Protein AF-A0A0G1P6J6-F1 (afdb_monomer)

Solvent-accessible surface area (backbone atoms only — not comparable to full-atom values): 7897 Å² total; per-residue (Å²): 141,80,85,74,91,67,86,88,73,76,93,64,91,69,67,89,57,53,64,62,67,73,64,56,68,94,64,83,87,73,51,74,66,56,52,50,51,49,52,53,52,51,51,51,54,54,49,47,50,51,55,46,52,51,54,50,50,53,51,46,37,77,75,64,34,71,77,62,39,69,59,19,51,52,35,27,52,58,40,44,54,59,47,35,78,74,52,42,72,50,46,46,58,28,50,43,59,50,57,73,70,54,65,85,77,54,50,50,46,100,64,24,35,58,37,65,69,53,52,51,51,38,36,49,52,50,54,51,53,66,72,77,108

pLDDT: mean 77.15, std 20.18, range [35.44, 98.06]

Mean predicted aligned error: 11.98 Å

Sequence (133 aa):
TGSSWIPKRMHRKGDKFAVLRESAPEADGLSSHRIEEMMQRESYIVQGKLEIFEQVAIYLLERYGEKGLEERLAHFEVSWEEQYAKHGPELILALGEMTDTQMESPFVNHRGYINKKVAKEAIRQVRIRGKNQ

Secondary structure (DSSP, 8-state):
-----S-------S-TTHHHHHS----TT--HHHHHHHHHHHHHHHHHHHHHHHHHHHHHHHHH-STTHHHHHHHHHHHHHHHHHHHTTHHHHHHHHHHHT-SSS-SB-TTS-B-HHHHHHHHHHHHHHHH--

Nearest PDB structures (foldseek):
  6th1-assembly1_R-2  TM=1.950E-01  e=8.097E+00  Murid betaherpesvirus 2

Organism: NCBI:txid1618399

Radius of gyration: 18.96 Å; Cα contacts (8 Å, |Δi|>4): 79; chains: 1; bounding box: 36×40×52 Å

Foldseek 3Di:
DDDDPDDDDDDDPDDPCVVVVVPDDPPPDQPPVNVVVVVVVVVVQVVLVVVLLVLLLVVLCVPPNPVCSVQLSVQLVVQCVVVCVVQPCLLSVLSSVCSVVPPPPHCADNRNHGVPVSSVVSSVVSVVVVVVD

Structure (mmCIF, N/CA/C/O backbone):
data_AF-A0A0G1P6J6-F1
#
_entry.id   AF-A0A0G1P6J6-F1
#
loop_
_atom_site.group_PDB
_atom_site.id
_atom_site.type_symbol
_atom_site.label_atom_id
_atom_site.label_alt_id
_atom_site.label_comp_id
_atom_site.label_asym_id
_atom_site.label_entity_id
_atom_site.label_seq_id
_atom_site.pdbx_PDB_ins_code
_atom_site.Cartn_x
_atom_site.Cartn_y
_atom_site.Cartn_z
_atom_site.occupancy
_atom_site.B_iso_or_equiv
_atom_site.auth_seq_id
_atom_site.auth_comp_id
_atom_site.auth_asym_id
_atom_site.auth_atom_id
_atom_site.pdbx_PDB_model_num
ATOM 1 N N . THR A 1 1 ? 2.682 -24.230 27.320 1.00 41.94 1 THR A N 1
ATOM 2 C CA . THR A 1 1 ? 2.862 -25.002 26.072 1.00 41.94 1 THR A CA 1
ATOM 3 C C . THR A 1 1 ? 2.471 -24.111 24.905 1.00 41.94 1 THR A C 1
ATOM 5 O O . THR A 1 1 ? 1.298 -24.000 24.594 1.00 41.94 1 THR A O 1
ATOM 8 N N . GLY A 1 2 ? 3.427 -23.375 24.333 1.00 36.38 2 GLY A N 1
ATOM 9 C CA . GLY A 1 2 ? 3.170 -22.421 23.247 1.00 36.38 2 GLY A CA 1
ATOM 10 C C . GLY A 1 2 ? 4.042 -22.758 22.047 1.00 36.38 2 GLY A C 1
ATOM 11 O O . GLY A 1 2 ? 5.252 -22.543 22.089 1.00 36.38 2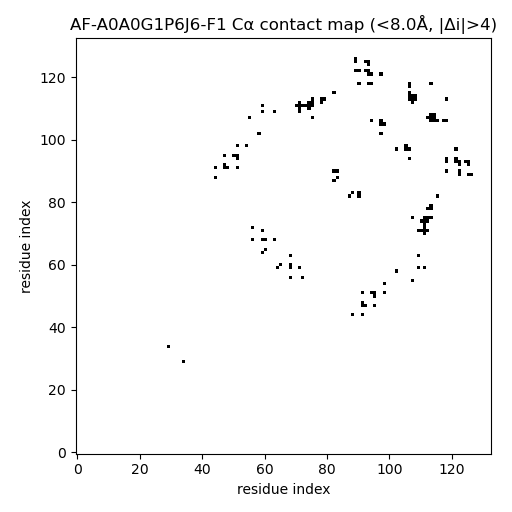 GLY A O 1
ATOM 12 N N . SER A 1 3 ? 3.440 -23.352 21.019 1.00 38.81 3 SER A N 1
ATOM 13 C CA . SER A 1 3 ? 4.122 -23.729 19.782 1.00 38.81 3 SER A CA 1
ATOM 14 C C . SER A 1 3 ? 4.451 -2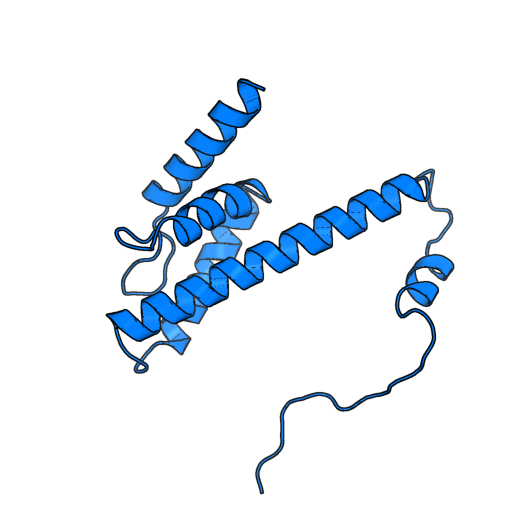2.487 18.956 1.00 38.81 3 SER A C 1
ATOM 16 O O . SER A 1 3 ? 3.564 -21.765 18.512 1.00 38.81 3 SER A O 1
ATOM 18 N N . S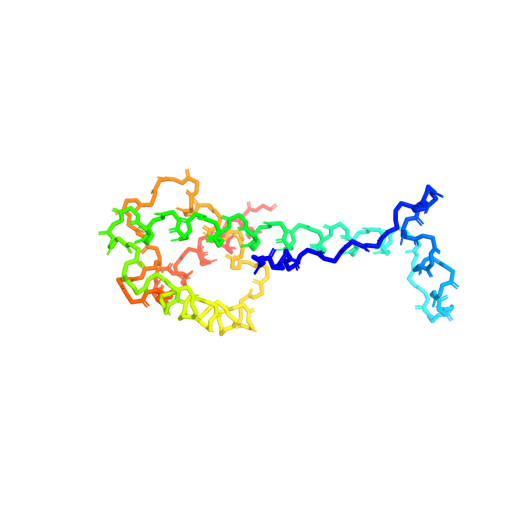ER A 1 4 ? 5.747 -22.260 18.753 1.00 37.69 4 SER A N 1
ATOM 19 C CA . SER A 1 4 ? 6.300 -21.319 17.780 1.00 37.69 4 SER A CA 1
ATOM 20 C C . SER A 1 4 ? 5.916 -21.757 16.361 1.00 37.69 4 SER A C 1
ATOM 22 O O . SER A 1 4 ? 6.224 -22.877 15.960 1.00 37.69 4 SER A O 1
ATOM 24 N N . TRP A 1 5 ? 5.264 -20.874 15.601 1.00 35.44 5 TRP A N 1
ATOM 25 C CA . TRP A 1 5 ? 4.857 -21.088 14.202 1.00 35.44 5 TRP A CA 1
ATOM 26 C C . TRP A 1 5 ? 6.002 -20.925 13.182 1.00 35.44 5 TRP A C 1
ATOM 28 O O . TRP A 1 5 ? 5.766 -20.841 11.981 1.00 35.44 5 TRP A O 1
ATOM 38 N N . ILE A 1 6 ? 7.258 -20.899 13.634 1.00 45.75 6 ILE A N 1
ATOM 39 C CA . ILE A 1 6 ? 8.423 -20.729 12.761 1.00 45.75 6 ILE A CA 1
ATOM 40 C C . ILE A 1 6 ? 8.881 -22.114 12.281 1.00 45.75 6 ILE A C 1
ATOM 42 O O . ILE A 1 6 ? 9.286 -22.935 13.114 1.00 45.75 6 ILE A O 1
ATOM 46 N N . PRO A 1 7 ? 8.890 -22.409 10.967 1.00 42.25 7 PRO A N 1
ATOM 47 C CA . PRO A 1 7 ? 9.421 -23.670 10.472 1.00 42.25 7 PRO A CA 1
ATOM 48 C C . PRO A 1 7 ? 10.931 -23.751 10.741 1.00 42.25 7 PRO A C 1
ATOM 50 O O . PRO A 1 7 ? 11.761 -23.216 10.008 1.00 42.25 7 PRO A O 1
ATOM 53 N N . LYS A 1 8 ? 11.316 -24.463 11.804 1.00 51.16 8 LYS A N 1
ATOM 54 C CA . LYS A 1 8 ? 12.693 -24.923 12.021 1.00 51.16 8 LYS A CA 1
ATOM 55 C C . LYS A 1 8 ? 13.008 -26.035 11.021 1.00 51.16 8 LYS A C 1
ATOM 57 O O . LYS A 1 8 ? 12.826 -27.204 11.350 1.00 51.16 8 LYS A O 1
ATOM 62 N N . ARG A 1 9 ? 13.541 -25.707 9.839 1.00 44.72 9 ARG A N 1
ATOM 63 C CA . ARG A 1 9 ? 14.319 -26.668 9.035 1.00 44.72 9 ARG A CA 1
ATOM 64 C C . ARG A 1 9 ? 15.523 -26.027 8.336 1.00 44.72 9 ARG A C 1
ATOM 66 O O . ARG A 1 9 ? 15.400 -25.251 7.402 1.00 44.72 9 ARG A O 1
ATOM 73 N N . MET A 1 10 ? 16.681 -26.490 8.808 1.00 37.16 10 MET A N 1
ATOM 74 C CA . MET A 1 10 ? 17.907 -26.793 8.065 1.00 37.16 10 MET A CA 1
ATOM 75 C C . MET A 1 10 ? 18.696 -25.625 7.461 1.00 37.16 10 MET A C 1
ATOM 77 O O . MET A 1 10 ? 18.572 -25.258 6.298 1.00 37.16 10 MET A O 1
ATOM 81 N N . HIS A 1 11 ? 19.681 -25.177 8.243 1.00 38.97 11 HIS A N 1
ATOM 82 C CA . HIS A 1 11 ? 20.995 -24.860 7.693 1.00 38.97 11 HIS A CA 1
ATOM 83 C C . HIS A 1 11 ? 21.530 -26.073 6.909 1.00 38.97 11 HIS A C 1
ATOM 85 O O . HIS A 1 11 ? 22.005 -27.044 7.494 1.00 38.97 11 HIS A O 1
ATOM 91 N N . ARG A 1 12 ? 21.500 -25.997 5.579 1.00 39.69 12 ARG A N 1
ATOM 92 C CA . ARG A 1 12 ? 22.585 -26.529 4.753 1.00 39.69 12 ARG A CA 1
ATOM 93 C C . ARG A 1 12 ? 23.285 -25.331 4.121 1.00 39.69 12 ARG A C 1
ATOM 95 O O . ARG A 1 12 ? 22.664 -24.541 3.419 1.00 39.69 12 ARG A O 1
ATOM 102 N N . LYS A 1 13 ? 24.567 -25.174 4.464 1.00 45.06 13 LYS A N 1
ATOM 103 C CA . LYS A 1 13 ? 25.537 -24.376 3.708 1.00 45.06 13 LYS A CA 1
ATOM 104 C C . LYS A 1 13 ? 25.564 -24.916 2.278 1.00 45.06 13 LYS A C 1
ATOM 106 O O . LYS A 1 13 ? 25.696 -26.124 2.105 1.00 45.06 13 LYS A O 1
ATOM 111 N N . GLY A 1 14 ? 25.461 -24.023 1.305 1.00 39.06 14 GLY A N 1
ATOM 112 C CA . GLY A 1 14 ? 25.397 -24.357 -0.113 1.00 39.06 14 GLY A CA 1
ATOM 113 C C . GLY A 1 14 ? 24.174 -23.697 -0.725 1.00 39.06 14 GLY A C 1
ATOM 114 O O . GLY A 1 14 ? 23.058 -24.141 -0.491 1.00 39.06 14 GLY A O 1
ATOM 115 N N . ASP A 1 15 ? 24.430 -22.575 -1.389 1.00 45.88 15 ASP A N 1
ATOM 116 C CA . ASP A 1 15 ? 23.551 -21.788 -2.251 1.00 45.88 15 ASP A CA 1
ATOM 117 C C . ASP A 1 15 ? 22.124 -22.340 -2.462 1.00 45.88 15 ASP A C 1
ATOM 119 O O . ASP A 1 15 ? 21.894 -23.304 -3.194 1.00 45.88 15 ASP A O 1
ATOM 123 N N . LYS A 1 16 ? 21.139 -21.696 -1.824 1.00 44.91 16 LYS A N 1
ATOM 124 C CA . LYS A 1 16 ? 19.718 -22.087 -1.885 1.00 44.91 16 LYS A CA 1
ATOM 125 C C . LYS A 1 16 ? 19.110 -21.894 -3.281 1.00 44.91 16 LYS A C 1
ATOM 127 O O . LYS A 1 16 ? 17.992 -22.345 -3.516 1.00 44.91 16 LYS A O 1
ATOM 132 N N . PHE A 1 17 ? 19.849 -21.260 -4.193 1.00 43.91 17 PHE A N 1
ATOM 133 C CA . PHE A 1 17 ? 19.472 -21.049 -5.586 1.00 43.91 17 PHE A CA 1
ATOM 134 C C . PHE A 1 17 ? 20.134 -22.051 -6.545 1.00 43.91 17 PHE A C 1
ATOM 136 O O . PHE A 1 17 ? 19.771 -22.083 -7.719 1.00 43.91 17 PHE A O 1
ATOM 143 N N . ALA A 1 18 ? 21.034 -22.925 -6.067 1.00 48.88 18 ALA A N 1
ATOM 144 C CA . ALA A 1 18 ? 21.673 -23.951 -6.901 1.00 48.88 18 ALA A CA 1
ATOM 145 C C . ALA A 1 18 ? 20.645 -24.907 -7.528 1.00 48.88 18 ALA A C 1
ATOM 147 O O . ALA A 1 18 ? 20.725 -25.220 -8.712 1.00 48.88 18 ALA A O 1
ATOM 148 N N . VAL A 1 19 ? 19.612 -25.277 -6.763 1.00 46.00 19 VAL A N 1
ATOM 149 C CA . VAL A 1 19 ? 18.531 -26.155 -7.237 1.00 46.00 19 VAL A CA 1
ATOM 150 C C . VAL A 1 19 ? 17.694 -25.478 -8.327 1.00 46.00 19 VAL A C 1
ATOM 152 O O . VAL A 1 19 ? 17.278 -26.143 -9.267 1.00 46.00 19 VAL A O 1
ATOM 155 N N . LEU A 1 20 ? 17.488 -24.158 -8.267 1.00 45.94 20 LEU A N 1
ATOM 156 C CA . LEU A 1 20 ? 16.775 -23.419 -9.319 1.00 45.94 20 LEU A CA 1
ATOM 157 C C . LEU A 1 20 ? 17.618 -23.276 -10.597 1.00 45.94 20 LEU A C 1
ATOM 159 O O . LEU A 1 20 ? 17.061 -23.268 -11.691 1.00 45.94 20 LEU A O 1
ATOM 163 N N . ARG A 1 21 ? 18.950 -23.224 -10.463 1.00 49.66 21 ARG A N 1
ATOM 164 C CA . ARG A 1 21 ? 19.904 -23.161 -11.583 1.00 49.66 21 ARG A CA 1
ATOM 165 C C . ARG A 1 21 ? 20.007 -24.479 -12.356 1.00 49.66 21 ARG A C 1
ATOM 167 O O . ARG A 1 21 ? 20.150 -24.447 -13.570 1.00 49.66 21 ARG A O 1
ATOM 174 N N . GLU A 1 22 ? 19.922 -25.613 -11.660 1.00 44.66 22 GLU A N 1
ATOM 175 C CA . GLU A 1 22 ? 19.985 -26.957 -12.261 1.00 44.66 22 GLU A CA 1
ATOM 176 C C . GLU A 1 22 ? 18.624 -27.459 -12.775 1.00 44.66 22 GLU A C 1
ATOM 178 O O . GLU A 1 22 ? 18.580 -28.358 -13.610 1.00 44.66 22 GLU A O 1
ATOM 183 N N . SER A 1 23 ? 17.514 -26.878 -12.303 1.00 42.72 23 SER A N 1
ATOM 184 C CA . SER A 1 23 ? 16.151 -27.276 -12.699 1.00 42.72 23 SER A CA 1
ATOM 185 C C . SER A 1 23 ? 15.579 -26.471 -13.862 1.00 42.72 23 SER A C 1
ATOM 187 O O . SER A 1 23 ? 14.447 -26.739 -14.265 1.00 42.72 23 SER A O 1
ATOM 189 N N . ALA A 1 24 ? 16.300 -25.469 -14.375 1.00 43.75 24 ALA A N 1
ATOM 190 C CA . ALA A 1 24 ? 15.886 -24.779 -15.584 1.00 43.75 24 ALA A CA 1
ATOM 191 C C . ALA A 1 24 ? 15.986 -25.790 -16.737 1.00 43.75 24 ALA A C 1
ATOM 193 O O . ALA A 1 24 ? 17.100 -26.191 -17.085 1.00 43.75 24 ALA A O 1
ATOM 194 N N . PRO A 1 25 ? 14.860 -26.230 -17.332 1.00 42.94 25 PRO A N 1
ATOM 195 C CA . PRO A 1 25 ? 14.959 -26.890 -18.617 1.00 42.94 25 PRO A CA 1
ATOM 196 C C . PRO A 1 25 ? 15.642 -25.884 -19.544 1.00 42.94 25 PRO A C 1
ATOM 198 O O . PRO A 1 25 ? 15.394 -24.680 -19.427 1.00 42.94 25 PRO A O 1
ATOM 201 N N . GLU A 1 26 ? 16.480 -26.351 -20.463 1.00 48.25 26 GLU A N 1
ATOM 202 C CA . GLU A 1 26 ? 16.845 -25.578 -21.650 1.00 48.25 26 GLU A CA 1
ATOM 203 C C . GLU A 1 26 ? 15.565 -25.334 -22.474 1.00 48.25 26 GLU A C 1
ATOM 205 O O . GLU A 1 26 ? 15.310 -25.953 -23.500 1.00 48.25 26 GLU A O 1
ATOM 210 N N . ALA 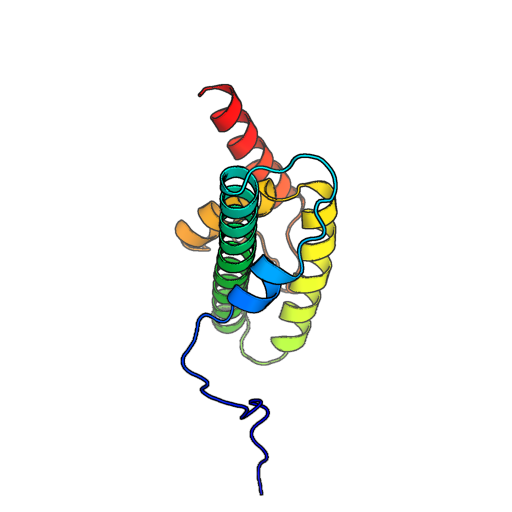A 1 27 ? 14.684 -24.488 -21.952 1.00 44.75 27 ALA A N 1
ATOM 211 C CA . ALA A 1 27 ? 13.490 -23.994 -22.586 1.00 44.75 27 ALA A CA 1
ATOM 212 C C . ALA A 1 27 ? 13.909 -22.683 -23.242 1.00 44.75 27 ALA A C 1
ATOM 214 O O . ALA A 1 27 ? 14.046 -21.664 -22.569 1.00 44.75 27 ALA A O 1
ATOM 215 N N . ASP A 1 28 ? 14.206 -22.763 -24.536 1.00 49.25 28 ASP A N 1
ATOM 216 C CA . ASP A 1 28 ? 14.281 -21.643 -25.473 1.00 49.25 28 ASP A CA 1
ATOM 217 C C . ASP A 1 28 ? 14.783 -20.303 -24.886 1.00 49.25 28 ASP A C 1
ATOM 219 O O . ASP A 1 28 ? 14.030 -19.368 -24.615 1.00 49.25 28 ASP A O 1
ATOM 223 N N . GLY A 1 29 ? 16.109 -20.173 -24.775 1.00 52.00 29 GLY A N 1
ATOM 224 C CA . GLY A 1 29 ? 16.778 -18.904 -25.090 1.00 52.00 29 GLY A CA 1
ATOM 225 C C . GLY A 1 29 ? 16.747 -17.763 -24.063 1.00 52.00 29 GLY A C 1
ATOM 226 O O . GLY A 1 29 ? 16.962 -16.612 -24.450 1.00 52.00 29 GLY A O 1
ATOM 227 N N . LEU A 1 30 ? 16.539 -18.013 -22.768 1.00 55.22 30 LEU A N 1
ATOM 228 C CA . LEU A 1 30 ? 16.782 -16.992 -21.736 1.00 55.22 30 LEU A CA 1
ATOM 229 C C . LEU A 1 30 ? 18.235 -17.074 -21.244 1.00 55.22 30 LEU A C 1
ATOM 231 O O . LEU A 1 30 ? 18.618 -18.020 -20.565 1.00 55.22 30 LEU A O 1
ATOM 235 N N . SER A 1 31 ? 19.061 -16.083 -21.601 1.00 75.38 31 SER A N 1
ATOM 236 C CA . SER A 1 31 ? 20.452 -16.007 -21.135 1.00 75.38 31 SER A CA 1
ATOM 237 C C . SER A 1 31 ? 20.518 -15.942 -19.604 1.00 75.38 31 SER A C 1
ATOM 239 O O . SER A 1 31 ? 19.638 -15.364 -18.966 1.00 75.38 31 SER A O 1
ATOM 241 N N . SER A 1 32 ? 21.586 -16.474 -18.997 1.00 74.00 32 SER A N 1
ATOM 242 C CA . SER A 1 32 ? 21.798 -16.428 -17.538 1.00 74.00 32 SER A CA 1
ATOM 243 C C . SER A 1 32 ? 21.667 -15.016 -16.958 1.00 74.00 32 SER A C 1
ATOM 245 O O . SER A 1 32 ? 21.182 -14.847 -15.845 1.00 74.00 32 SER A O 1
ATOM 247 N N . HIS A 1 33 ? 22.044 -14.005 -17.744 1.00 74.94 33 HIS A N 1
ATOM 248 C CA . HIS A 1 33 ? 21.877 -12.598 -17.399 1.00 74.94 33 HIS A CA 1
ATOM 249 C C . HIS A 1 33 ? 20.402 -12.189 -17.277 1.00 74.94 33 HIS A C 1
ATOM 251 O O . HIS A 1 33 ? 20.018 -11.530 -16.320 1.00 74.94 33 HIS A O 1
ATOM 257 N N . ARG A 1 34 ? 19.545 -12.648 -18.194 1.00 72.25 34 ARG A N 1
ATOM 258 C CA . ARG A 1 34 ? 18.106 -12.363 -18.174 1.00 72.25 34 ARG A CA 1
ATOM 259 C C . ARG A 1 34 ? 17.391 -13.057 -17.012 1.00 72.25 34 ARG A C 1
ATOM 261 O O . ARG A 1 34 ? 16.450 -12.500 -16.457 1.00 72.25 34 ARG A O 1
ATOM 268 N N . ILE A 1 35 ? 17.850 -14.249 -16.622 1.00 76.44 35 ILE A N 1
ATOM 269 C CA . ILE A 1 35 ? 17.373 -14.931 -15.408 1.00 76.44 35 ILE A CA 1
ATOM 270 C C . ILE A 1 35 ? 17.739 -14.108 -14.167 1.00 76.44 35 ILE A C 1
ATOM 272 O O . ILE A 1 35 ? 16.897 -13.891 -13.299 1.00 76.44 35 ILE A O 1
ATOM 276 N N . GLU A 1 36 ? 18.972 -13.606 -14.100 1.00 75.00 36 GLU A N 1
ATOM 277 C CA . GLU A 1 36 ? 19.434 -12.766 -12.994 1.00 75.00 36 GLU A CA 1
ATOM 278 C C . GLU A 1 36 ? 18.646 -11.449 -12.896 1.00 75.00 36 GLU A C 1
ATOM 280 O O . GLU A 1 36 ? 18.186 -11.095 -11.811 1.00 75.00 36 GLU A O 1
ATOM 285 N N . GLU A 1 37 ? 18.386 -10.776 -14.021 1.00 76.69 37 GLU A N 1
ATOM 286 C CA . GLU A 1 37 ? 17.523 -9.586 -14.075 1.00 76.69 37 GLU A CA 1
ATOM 287 C C . GLU A 1 37 ? 16.095 -9.878 -13.588 1.00 76.69 37 GLU A C 1
ATOM 289 O O . GLU A 1 37 ? 15.514 -9.088 -12.838 1.00 76.69 37 GLU A O 1
ATOM 294 N N . MET A 1 38 ? 15.518 -11.020 -13.980 1.00 78.81 38 MET A N 1
ATOM 295 C CA . MET A 1 38 ? 14.190 -11.434 -13.515 1.00 78.81 38 MET A CA 1
ATOM 296 C C . MET A 1 38 ? 14.168 -11.661 -12.002 1.00 78.81 38 MET A C 1
ATOM 298 O O . MET A 1 38 ? 13.283 -11.139 -11.325 1.00 78.81 38 MET A O 1
ATOM 302 N N . MET A 1 39 ? 15.160 -12.372 -11.462 1.00 80.88 39 MET A N 1
ATOM 303 C CA . MET A 1 39 ? 15.265 -12.625 -10.022 1.00 80.88 39 MET A CA 1
ATOM 304 C C . MET A 1 39 ? 15.450 -11.331 -9.222 1.00 80.88 39 MET A C 1
ATOM 306 O O . MET A 1 39 ? 14.813 -11.148 -8.184 1.00 80.88 39 MET A O 1
ATOM 310 N N . GLN A 1 40 ? 16.284 -10.406 -9.704 1.00 79.38 40 GLN A N 1
ATOM 311 C CA . GLN A 1 40 ? 16.462 -9.099 -9.066 1.00 79.38 40 GLN A CA 1
ATOM 312 C C . GLN A 1 40 ? 15.162 -8.291 -9.076 1.00 79.38 40 GLN A C 1
ATOM 314 O O . GLN A 1 40 ? 14.789 -7.694 -8.063 1.00 79.38 40 GLN A O 1
ATOM 319 N N . ARG A 1 41 ? 14.426 -8.319 -10.193 1.00 78.00 41 ARG A N 1
ATOM 320 C CA . ARG A 1 41 ? 13.129 -7.649 -10.310 1.00 78.00 41 ARG A CA 1
ATOM 321 C C . ARG A 1 41 ? 12.089 -8.231 -9.353 1.00 78.00 41 ARG A C 1
ATOM 323 O O . ARG A 1 41 ? 11.359 -7.468 -8.725 1.00 78.00 41 ARG A O 1
ATOM 330 N N . GLU A 1 42 ? 12.017 -9.553 -9.226 1.00 82.06 42 GLU A N 1
ATOM 331 C CA . GLU A 1 42 ? 11.129 -10.211 -8.261 1.00 82.06 42 GLU A CA 1
ATOM 332 C C . GLU A 1 42 ? 11.504 -9.862 -6.820 1.00 82.06 42 GLU A C 1
ATOM 334 O O . GLU A 1 42 ? 10.626 -9.518 -6.028 1.00 82.06 42 GLU A O 1
ATOM 339 N N . SER A 1 43 ? 12.800 -9.864 -6.494 1.00 84.25 43 SER A N 1
ATOM 340 C CA . SER A 1 43 ? 13.288 -9.459 -5.172 1.00 84.25 43 SER A CA 1
ATOM 341 C C . SER A 1 43 ? 12.866 -8.030 -4.830 1.00 84.25 43 SER A C 1
ATOM 343 O O . SER A 1 43 ? 12.376 -7.784 -3.729 1.00 84.25 43 SER A O 1
ATOM 345 N N . TYR A 1 44 ? 13.002 -7.100 -5.779 1.00 85.38 44 TYR A N 1
ATOM 346 C CA . TYR A 1 44 ? 12.574 -5.712 -5.605 1.00 85.38 44 TYR A CA 1
ATOM 347 C C . TYR A 1 44 ? 11.061 -5.598 -5.364 1.00 85.38 44 TYR A C 1
ATOM 349 O O . TYR A 1 44 ? 10.621 -4.877 -4.471 1.00 85.38 44 TYR A O 1
ATOM 357 N N . ILE A 1 45 ? 10.257 -6.346 -6.125 1.00 85.69 45 ILE A N 1
ATOM 358 C CA . ILE A 1 45 ? 8.795 -6.359 -5.983 1.00 85.69 45 ILE A CA 1
ATOM 359 C C . ILE A 1 45 ? 8.381 -6.865 -4.597 1.00 85.69 45 ILE A C 1
ATOM 361 O O . ILE A 1 45 ? 7.524 -6.262 -3.948 1.00 85.69 45 ILE A O 1
ATOM 365 N N . VAL A 1 46 ? 8.983 -7.967 -4.144 1.00 89.06 46 VAL A N 1
ATOM 366 C CA . VAL A 1 46 ? 8.681 -8.558 -2.836 1.00 89.06 46 VAL A CA 1
ATOM 367 C C . VAL A 1 46 ? 9.089 -7.611 -1.714 1.00 89.06 46 VAL A C 1
ATOM 369 O O . VAL A 1 46 ? 8.288 -7.365 -0.814 1.00 89.06 46 VAL A O 1
ATOM 372 N N . GLN A 1 47 ? 10.297 -7.049 -1.783 1.00 88.81 47 GLN A N 1
ATOM 373 C CA . GLN A 1 47 ? 10.792 -6.124 -0.769 1.00 88.81 47 GLN A CA 1
ATOM 374 C C . GLN A 1 47 ? 9.910 -4.873 -0.667 1.00 88.81 47 GLN A C 1
ATOM 376 O O . GLN A 1 47 ? 9.434 -4.559 0.421 1.00 88.81 47 GLN A O 1
ATOM 381 N N . GLY A 1 48 ? 9.600 -4.226 -1.795 1.00 89.38 48 GLY A N 1
ATOM 382 C CA . GLY A 1 48 ? 8.749 -3.036 -1.795 1.00 8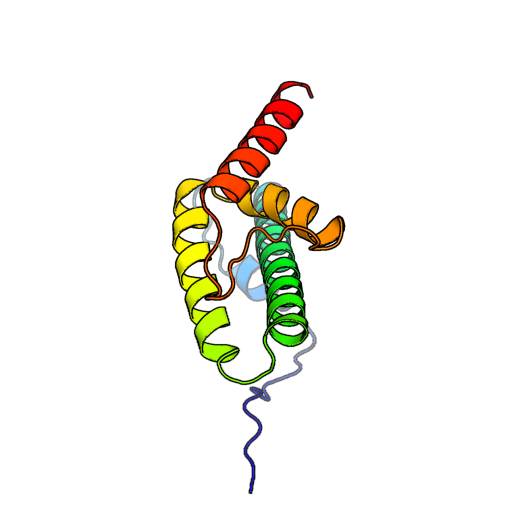9.38 48 GLY A CA 1
ATOM 383 C C . GLY A 1 48 ? 7.334 -3.318 -1.277 1.00 89.38 48 GLY A C 1
ATOM 384 O O . GLY A 1 48 ? 6.771 -2.503 -0.550 1.00 89.38 48 GLY A O 1
ATOM 385 N N . LYS A 1 49 ? 6.762 -4.498 -1.574 1.00 91.94 49 LYS A N 1
ATOM 386 C CA . LYS A 1 49 ? 5.482 -4.915 -0.971 1.00 91.94 49 LYS A CA 1
ATOM 387 C C . LYS A 1 49 ? 5.600 -4.997 0.555 1.00 91.94 49 LYS A C 1
ATOM 389 O O . LYS A 1 49 ? 4.734 -4.469 1.243 1.00 91.94 49 LYS A O 1
ATOM 394 N N . LEU A 1 50 ? 6.638 -5.647 1.081 1.00 92.69 50 LEU A N 1
ATOM 395 C CA . LEU A 1 50 ? 6.815 -5.810 2.529 1.00 92.69 50 LEU A CA 1
ATOM 396 C C . LEU A 1 50 ? 6.962 -4.466 3.250 1.00 92.69 50 LEU A C 1
ATOM 398 O O . LEU A 1 50 ? 6.268 -4.244 4.239 1.00 92.69 50 LEU A O 1
ATOM 402 N N . GLU A 1 51 ? 7.788 -3.565 2.719 1.00 91.19 51 GLU A N 1
ATOM 403 C CA . GLU A 1 51 ? 8.007 -2.228 3.289 1.00 91.19 51 GLU A CA 1
ATOM 404 C C . GLU A 1 51 ? 6.699 -1.423 3.349 1.00 91.19 51 GLU A C 1
ATOM 406 O O . GLU A 1 51 ? 6.352 -0.858 4.387 1.00 91.19 51 GLU A O 1
ATOM 411 N N . ILE A 1 52 ? 5.903 -1.446 2.274 1.00 92.69 52 ILE A N 1
ATOM 412 C CA . ILE A 1 52 ? 4.598 -0.773 2.246 1.00 92.69 52 ILE A CA 1
ATOM 413 C C . ILE A 1 52 ? 3.636 -1.376 3.281 1.00 92.69 52 ILE A C 1
ATOM 415 O O . ILE A 1 52 ? 2.935 -0.639 3.977 1.00 92.69 52 ILE A O 1
ATOM 419 N N . PHE A 1 53 ? 3.578 -2.707 3.390 1.00 94.00 53 PHE A N 1
ATOM 420 C CA . PHE A 1 53 ? 2.703 -3.386 4.354 1.00 94.00 53 PHE A CA 1
ATOM 421 C C . PHE A 1 53 ? 3.085 -3.060 5.801 1.00 94.00 53 PHE A C 1
ATOM 423 O O . PHE A 1 53 ? 2.198 -2.829 6.624 1.00 94.00 53 PHE A O 1
ATOM 430 N N . GLU A 1 54 ? 4.381 -3.003 6.105 1.00 92.75 54 GLU A N 1
ATOM 431 C CA . GLU A 1 54 ? 4.883 -2.628 7.426 1.00 92.75 54 GLU A CA 1
ATOM 432 C C . GLU A 1 54 ? 4.478 -1.195 7.787 1.00 92.75 54 GLU A C 1
ATOM 434 O O . GLU A 1 54 ? 3.893 -0.969 8.847 1.00 92.75 54 GLU A O 1
ATOM 439 N N . GLN A 1 55 ? 4.681 -0.243 6.874 1.00 91.25 55 GLN A N 1
ATOM 440 C CA . GLN A 1 55 ? 4.309 1.157 7.104 1.00 91.25 55 GLN A CA 1
ATOM 441 C C . GLN A 1 55 ? 2.799 1.335 7.295 1.00 91.25 55 GLN A C 1
ATOM 443 O O . GLN A 1 55 ? 2.354 2.078 8.172 1.00 91.25 55 GLN A O 1
ATOM 448 N N . VAL A 1 56 ? 1.985 0.594 6.539 1.00 92.38 56 VAL A N 1
ATOM 449 C CA . VAL A 1 56 ? 0.529 0.594 6.723 1.00 92.38 56 VAL A CA 1
ATOM 450 C C . VAL A 1 56 ? 0.133 -0.014 8.069 1.00 92.38 56 VAL A C 1
ATOM 452 O O . VAL A 1 56 ? -0.766 0.515 8.725 1.00 92.38 56 VAL A O 1
ATOM 455 N N . ALA A 1 57 ? 0.795 -1.084 8.512 1.00 93.69 57 ALA A N 1
ATOM 456 C CA . ALA A 1 57 ? 0.542 -1.678 9.821 1.00 93.69 57 ALA A CA 1
ATOM 457 C C . ALA A 1 57 ? 0.864 -0.701 10.958 1.00 93.69 57 ALA A C 1
ATOM 459 O O . ALA A 1 57 ? 0.030 -0.529 11.850 1.00 93.69 57 ALA A O 1
ATOM 460 N N . ILE A 1 58 ? 2.010 -0.016 10.884 1.00 92.12 58 ILE A N 1
ATOM 461 C CA . ILE A 1 58 ? 2.405 1.030 11.837 1.00 92.12 58 ILE A CA 1
ATOM 462 C C . ILE A 1 58 ? 1.354 2.142 11.850 1.00 92.12 58 ILE A C 1
ATOM 464 O O . ILE A 1 58 ? 0.786 2.429 12.902 1.00 92.12 58 ILE A O 1
ATOM 468 N N . TYR A 1 59 ? 1.001 2.692 10.684 1.00 90.88 59 TYR A N 1
ATOM 469 C CA . TYR A 1 59 ? -0.002 3.752 10.578 1.00 90.88 59 TYR A CA 1
ATOM 470 C C . TYR A 1 59 ? -1.355 3.353 11.191 1.00 90.88 59 TYR A C 1
ATOM 472 O O . TYR A 1 59 ? -1.960 4.113 11.954 1.00 90.88 59 TYR A O 1
ATOM 480 N N . LEU A 1 60 ? -1.854 2.158 10.862 1.00 92.75 60 LEU A N 1
ATOM 481 C CA . LEU A 1 60 ? -3.145 1.686 11.356 1.00 92.75 60 LEU A CA 1
ATOM 482 C C . LEU A 1 60 ? -3.123 1.442 12.868 1.00 92.75 60 LEU A C 1
ATOM 484 O O . LEU A 1 60 ? -4.109 1.758 13.543 1.00 92.75 60 LEU A O 1
ATOM 488 N N . LEU A 1 61 ? -2.015 0.911 13.388 1.00 93.75 61 LEU A N 1
ATOM 489 C CA . LEU A 1 61 ? -1.808 0.680 14.813 1.00 93.75 61 LEU A CA 1
ATOM 490 C C . LEU A 1 61 ? -1.736 2.002 15.584 1.00 93.75 61 LEU A C 1
ATOM 492 O O . LEU A 1 61 ? -2.473 2.177 16.553 1.00 93.75 61 LEU A O 1
ATOM 496 N N . GLU A 1 62 ? -0.911 2.947 15.136 1.00 92.06 62 GLU A N 1
ATOM 497 C CA . GLU A 1 62 ? -0.729 4.245 15.794 1.00 92.06 62 GLU A CA 1
ATOM 498 C C . GLU A 1 62 ? -2.010 5.083 15.781 1.00 92.06 62 GLU A C 1
ATOM 500 O O . GLU A 1 62 ? -2.334 5.755 16.763 1.00 92.06 62 GLU A O 1
ATOM 505 N N . ARG A 1 63 ? -2.771 5.042 14.679 1.00 91.81 63 ARG A N 1
ATOM 506 C CA . ARG A 1 63 ? -3.935 5.916 14.500 1.00 91.81 63 ARG A CA 1
ATOM 507 C C . ARG A 1 63 ? -5.232 5.352 15.069 1.00 91.81 63 ARG A C 1
ATOM 509 O O . ARG A 1 63 ? -6.065 6.128 15.537 1.00 91.81 63 ARG A O 1
ATOM 516 N N . TYR A 1 64 ? -5.433 4.037 14.991 1.00 92.25 64 TYR A N 1
ATOM 517 C CA . TYR A 1 64 ? -6.711 3.394 15.329 1.00 92.25 64 TYR A CA 1
ATOM 518 C C . TYR A 1 64 ? -6.593 2.312 16.408 1.00 92.25 64 TYR A C 1
ATOM 520 O O . TYR A 1 64 ? -7.616 1.755 16.820 1.00 92.25 64 TYR A O 1
ATOM 528 N N . GLY A 1 65 ? -5.378 2.025 16.877 1.00 94.31 65 GLY A N 1
ATOM 529 C CA . GLY A 1 65 ? -5.103 1.027 17.900 1.00 94.31 65 GLY A CA 1
ATOM 530 C C . GLY A 1 65 ? -5.181 -0.417 17.401 1.00 94.31 65 GLY A C 1
ATOM 531 O O . GLY A 1 65 ? -5.630 -0.718 16.292 1.00 94.31 65 GLY A O 1
ATOM 532 N N . GLU A 1 66 ? -4.771 -1.328 18.283 1.00 96.81 66 GLU A N 1
ATOM 533 C CA . GLU A 1 66 ? -4.680 -2.772 18.029 1.00 96.81 66 GLU A CA 1
ATOM 534 C C . GLU A 1 66 ? -6.045 -3.415 17.740 1.00 96.81 66 GLU A C 1
ATOM 536 O O . GLU A 1 66 ? -6.161 -4.344 16.939 1.00 96.81 66 GLU A O 1
ATOM 541 N N . LYS A 1 67 ? -7.121 -2.891 18.344 1.00 97.31 67 LYS A N 1
ATOM 542 C CA . LYS A 1 67 ? -8.467 -3.431 18.145 1.00 97.31 67 LYS A CA 1
ATOM 543 C C . LYS A 1 67 ? -8.896 -3.277 16.681 1.00 97.31 67 LYS A C 1
ATOM 545 O O . LYS A 1 67 ? -9.107 -2.163 16.191 1.00 97.31 67 LYS A O 1
ATOM 550 N N . GLY A 1 68 ? -9.080 -4.416 16.014 1.00 94.38 68 GLY A N 1
ATOM 551 C CA . GLY A 1 68 ? -9.456 -4.493 14.600 1.00 94.38 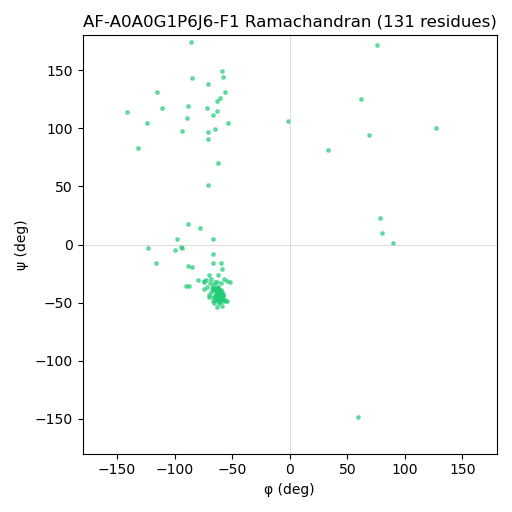68 GLY A CA 1
ATOM 552 C C . GLY A 1 68 ? -8.288 -4.300 13.628 1.00 94.38 68 GLY A C 1
ATOM 553 O O . GLY A 1 68 ? -8.534 -4.155 12.435 1.00 94.38 68 GLY A O 1
ATOM 554 N N . LEU A 1 69 ? -7.034 -4.286 14.098 1.00 95.56 69 LEU A N 1
ATOM 555 C CA . LEU A 1 69 ? -5.863 -4.140 13.228 1.00 95.56 69 LEU A CA 1
ATOM 556 C C . LEU A 1 69 ? -5.772 -5.273 12.197 1.00 95.56 69 LEU A C 1
ATOM 558 O O . LEU A 1 69 ? -5.615 -4.987 11.015 1.00 95.56 69 LEU A O 1
ATOM 562 N N . GLU A 1 70 ? -5.946 -6.529 12.619 1.00 97.19 70 GLU A N 1
ATOM 563 C CA . GLU A 1 70 ? -5.916 -7.692 11.717 1.00 97.19 70 GLU A CA 1
ATOM 564 C C . GLU A 1 70 ? -6.961 -7.585 10.598 1.00 97.19 70 GLU A C 1
ATOM 566 O O . GLU A 1 70 ? -6.649 -7.807 9.432 1.00 97.19 70 GLU A O 1
ATOM 571 N N . GLU A 1 71 ? -8.187 -7.165 10.927 1.00 98.00 71 GLU A N 1
ATOM 572 C CA . GLU A 1 71 ? -9.252 -6.965 9.939 1.00 98.00 71 GLU A CA 1
ATOM 573 C C . GLU A 1 71 ? -8.889 -5.857 8.936 1.00 98.00 71 GLU A C 1
ATOM 575 O O . GLU A 1 71 ? -9.078 -6.014 7.729 1.00 98.00 71 GLU A O 1
ATOM 580 N N . ARG A 1 72 ? -8.320 -4.740 9.409 1.00 97.44 72 ARG A N 1
ATOM 581 C CA . ARG A 1 72 ? -7.863 -3.654 8.527 1.00 97.44 72 ARG A CA 1
ATOM 582 C C . ARG A 1 72 ? -6.702 -4.100 7.634 1.00 97.44 72 ARG A C 1
ATOM 584 O O . ARG A 1 72 ? -6.677 -3.727 6.466 1.00 97.44 72 ARG A O 1
ATOM 591 N N . LEU A 1 73 ? -5.773 -4.906 8.144 1.00 97.12 73 LEU A N 1
ATOM 592 C CA . LEU A 1 73 ? -4.676 -5.460 7.345 1.00 97.12 73 LEU A CA 1
ATOM 593 C C . LEU A 1 73 ? -5.180 -6.459 6.296 1.00 97.12 73 LEU A C 1
ATOM 595 O O . LEU A 1 73 ? -4.725 -6.413 5.157 1.00 97.12 73 LEU A O 1
ATOM 599 N N . ALA A 1 74 ? -6.185 -7.274 6.621 1.00 97.75 74 ALA A N 1
ATOM 600 C CA . ALA A 1 74 ? -6.840 -8.141 5.642 1.00 97.75 74 ALA A CA 1
ATOM 601 C C . ALA A 1 74 ? -7.543 -7.327 4.537 1.00 97.75 74 ALA A C 1
ATOM 603 O O . ALA A 1 74 ? -7.432 -7.642 3.352 1.00 97.75 74 ALA A O 1
ATOM 604 N N . HIS A 1 75 ? -8.222 -6.230 4.892 1.00 98.06 75 HIS A N 1
ATOM 605 C CA . HIS A 1 75 ? -8.782 -5.305 3.900 1.00 98.06 75 HIS A CA 1
ATOM 606 C C . HIS A 1 75 ? -7.705 -4.649 3.033 1.00 98.06 75 HIS A C 1
ATOM 608 O O . HIS A 1 75 ? -7.914 -4.459 1.829 1.00 98.06 75 HIS A O 1
ATOM 614 N N . PHE A 1 76 ? -6.560 -4.315 3.632 1.00 96.56 76 PHE A N 1
ATOM 615 C CA . PHE A 1 76 ? -5.429 -3.767 2.903 1.00 96.56 76 PHE A CA 1
ATOM 616 C C . PHE A 1 76 ? -4.925 -4.759 1.864 1.00 96.56 76 PHE A C 1
ATOM 618 O O . PHE A 1 76 ? -4.859 -4.396 0.691 1.00 96.56 76 PHE A O 1
ATOM 625 N N . GLU A 1 77 ? -4.690 -6.010 2.260 1.00 96.75 77 GLU A N 1
ATOM 626 C CA . GLU A 1 77 ? -4.247 -7.089 1.375 1.00 96.75 77 GLU A CA 1
ATOM 627 C C . GLU A 1 77 ? -5.203 -7.305 0.197 1.00 96.75 77 GLU A C 1
ATOM 629 O O . GLU A 1 77 ? -4.775 -7.282 -0.956 1.00 96.75 77 GLU A O 1
ATOM 634 N N . VAL A 1 78 ? -6.511 -7.402 0.451 1.00 97.25 78 VAL A N 1
ATOM 635 C CA . VAL A 1 78 ? -7.509 -7.544 -0.624 1.00 97.25 78 VAL A CA 1
ATOM 636 C C . VAL A 1 78 ? -7.455 -6.355 -1.586 1.00 97.25 78 VAL A C 1
ATOM 638 O O . VAL A 1 78 ? -7.416 -6.525 -2.806 1.00 97.25 78 VAL A O 1
ATOM 641 N N . SER A 1 79 ? -7.419 -5.130 -1.054 1.00 96.38 79 SER A N 1
ATOM 642 C CA . SER A 1 79 ? -7.370 -3.930 -1.893 1.00 96.38 79 SER A CA 1
ATOM 643 C C . SER A 1 79 ? -6.043 -3.773 -2.643 1.00 96.38 79 SER A C 1
ATOM 645 O O . SER A 1 79 ? -6.035 -3.228 -3.749 1.00 96.38 79 SER A O 1
ATOM 647 N N . TRP A 1 80 ? -4.943 -4.272 -2.074 1.00 95.25 80 TRP A N 1
ATOM 648 C CA . TRP A 1 80 ? -3.634 -4.342 -2.707 1.00 95.25 80 TRP A CA 1
ATOM 649 C C . TRP A 1 80 ? -3.679 -5.250 -3.926 1.00 95.25 80 TRP A C 1
ATOM 651 O O . TRP A 1 80 ? -3.331 -4.792 -5.011 1.00 95.25 80 TRP A O 1
ATOM 661 N N . GLU A 1 81 ? -4.155 -6.488 -3.781 1.00 95.50 81 GLU A N 1
ATOM 662 C CA . GLU A 1 81 ? -4.220 -7.449 -4.889 1.00 95.50 81 GLU A CA 1
ATOM 663 C C . GLU A 1 81 ? -5.084 -6.909 -6.045 1.00 95.50 81 GLU A C 1
ATOM 665 O O . GLU A 1 81 ? -4.676 -6.967 -7.207 1.00 95.50 81 GLU A O 1
ATOM 670 N N . GLU A 1 82 ? -6.214 -6.253 -5.741 1.00 94.94 82 GLU A N 1
ATOM 671 C CA . GLU A 1 82 ? -7.028 -5.562 -6.755 1.00 94.94 82 GLU A CA 1
ATOM 672 C C . GLU A 1 82 ? -6.251 -4.470 -7.511 1.00 94.94 82 GLU A C 1
ATOM 674 O O . GLU A 1 82 ? -6.375 -4.339 -8.733 1.00 94.94 82 GLU A O 1
ATOM 679 N N . GLN A 1 83 ? -5.500 -3.623 -6.796 1.00 93.56 83 GLN A N 1
ATOM 680 C CA . GLN A 1 83 ? -4.747 -2.539 -7.432 1.00 93.56 83 GLN A CA 1
ATOM 681 C C . GLN A 1 83 ? -3.512 -3.066 -8.169 1.00 93.56 83 GLN A C 1
ATOM 683 O O . GLN A 1 83 ? -3.211 -2.585 -9.263 1.00 93.56 83 GLN A O 1
ATOM 688 N N . TYR A 1 84 ? -2.822 -4.061 -7.614 1.00 93.44 84 TYR A N 1
ATOM 689 C CA . TYR A 1 84 ? -1.613 -4.635 -8.191 1.00 93.44 84 TYR A CA 1
ATOM 690 C C . TYR A 1 84 ? -1.928 -5.394 -9.479 1.00 93.44 84 TYR A C 1
ATOM 692 O O . TYR A 1 84 ? -1.246 -5.190 -10.479 1.00 93.44 84 TYR A O 1
ATOM 700 N N . ALA A 1 85 ? -3.028 -6.152 -9.529 1.00 91.81 85 ALA A N 1
ATOM 701 C CA . ALA A 1 85 ? -3.487 -6.796 -10.762 1.00 91.81 85 ALA A CA 1
ATOM 702 C C . ALA A 1 85 ? -3.739 -5.792 -11.906 1.00 91.81 85 ALA A C 1
ATOM 704 O O . ALA A 1 85 ? -3.586 -6.122 -13.081 1.00 91.81 85 ALA A O 1
ATOM 705 N N . LYS A 1 86 ? -4.112 -4.550 -11.572 1.00 92.50 86 LYS A N 1
ATOM 706 C CA . LYS A 1 86 ? -4.412 -3.495 -12.548 1.00 92.50 86 LYS A CA 1
ATOM 707 C C . LYS A 1 86 ? -3.200 -2.653 -12.949 1.00 92.50 86 LYS A C 1
ATOM 709 O O . LYS A 1 86 ? -3.136 -2.176 -14.082 1.00 92.50 86 LYS A O 1
ATOM 714 N N . HIS A 1 87 ? -2.298 -2.392 -12.009 1.00 89.88 87 HIS A N 1
ATOM 715 C CA . HIS A 1 87 ? -1.229 -1.401 -12.160 1.00 89.88 87 HIS A CA 1
ATOM 716 C C . HIS A 1 87 ? 0.178 -2.010 -12.139 1.00 89.88 87 HIS A C 1
ATOM 718 O O . HIS A 1 87 ? 1.127 -1.367 -12.584 1.00 89.88 87 HIS A O 1
ATOM 724 N N . GLY A 1 88 ? 0.317 -3.250 -11.675 1.00 89.94 88 GLY A N 1
ATOM 725 C CA . GLY A 1 88 ? 1.582 -3.964 -11.600 1.00 89.94 88 GLY A CA 1
ATOM 726 C C . GLY A 1 88 ? 2.621 -3.246 -10.727 1.00 89.94 88 GLY A C 1
ATOM 727 O O . GLY A 1 88 ? 2.263 -2.551 -9.772 1.00 89.94 88 GLY A O 1
ATOM 728 N N . PRO A 1 89 ? 3.919 -3.375 -11.059 1.00 89.56 89 PRO A N 1
ATOM 729 C CA . PRO A 1 89 ? 5.015 -2.797 -10.277 1.00 89.56 89 PRO A CA 1
ATOM 730 C C . PRO A 1 89 ? 4.974 -1.271 -10.109 1.00 89.56 89 PRO A C 1
ATOM 732 O O . PRO A 1 89 ? 5.555 -0.754 -9.161 1.00 89.56 89 PRO A O 1
ATOM 735 N N . GLU A 1 90 ? 4.267 -0.535 -10.973 1.00 89.62 90 GLU A N 1
ATOM 736 C CA . GLU A 1 90 ? 4.101 0.920 -10.822 1.00 89.62 90 GLU A CA 1
ATOM 737 C C . GLU A 1 90 ? 3.367 1.292 -9.527 1.00 89.62 90 GLU A C 1
ATOM 739 O O . GLU A 1 90 ? 3.574 2.381 -8.994 1.00 89.62 90 GLU A O 1
ATOM 744 N N . LEU A 1 91 ? 2.526 0.390 -9.005 1.00 91.50 91 LEU A N 1
ATOM 745 C CA . LEU A 1 91 ? 1.872 0.572 -7.714 1.00 91.50 91 LEU A CA 1
ATOM 746 C C . LEU A 1 91 ? 2.892 0.612 -6.570 1.00 91.50 91 LEU A C 1
ATOM 748 O O . LEU A 1 91 ? 2.739 1.419 -5.662 1.00 91.50 91 LEU A O 1
ATOM 752 N N . ILE A 1 92 ? 3.928 -0.230 -6.628 1.00 90.94 92 ILE A N 1
ATOM 753 C CA . ILE A 1 92 ? 4.971 -0.301 -5.596 1.00 90.94 92 ILE A CA 1
ATOM 754 C C . ILE A 1 92 ? 5.744 1.012 -5.559 1.00 90.94 92 ILE A C 1
ATOM 756 O O . ILE A 1 92 ? 5.882 1.602 -4.497 1.00 90.94 92 ILE A O 1
ATOM 760 N N . LEU A 1 93 ? 6.162 1.513 -6.724 1.00 88.25 93 LEU A N 1
ATOM 761 C CA . LEU A 1 93 ? 6.840 2.807 -6.826 1.00 88.25 93 LEU A CA 1
ATOM 762 C C . LEU A 1 93 ? 5.965 3.943 -6.284 1.00 88.25 93 LEU A C 1
ATOM 764 O O . LEU A 1 93 ? 6.407 4.740 -5.464 1.00 88.25 93 LEU A O 1
ATOM 768 N N . ALA A 1 94 ? 4.704 3.989 -6.717 1.00 89.06 94 ALA A N 1
ATOM 769 C CA . ALA A 1 94 ? 3.783 5.049 -6.332 1.00 89.06 94 ALA A CA 1
ATOM 770 C C . ALA A 1 94 ? 3.496 5.061 -4.827 1.00 89.06 94 ALA A C 1
ATOM 772 O O . ALA A 1 94 ? 3.490 6.125 -4.217 1.00 89.06 94 ALA A O 1
ATOM 773 N N . LEU A 1 95 ? 3.226 3.896 -4.237 1.00 89.50 95 LEU A N 1
ATOM 774 C CA . LEU A 1 95 ? 2.883 3.797 -2.821 1.00 89.50 95 LEU A CA 1
ATOM 775 C C . LEU A 1 95 ? 4.119 3.849 -1.915 1.00 89.50 95 LEU A C 1
ATOM 777 O O . LEU A 1 95 ? 4.006 4.394 -0.823 1.00 89.50 95 LEU A O 1
ATOM 781 N N . GLY A 1 96 ? 5.280 3.371 -2.372 1.00 87.25 96 GLY A N 1
ATOM 782 C CA . GLY A 1 96 ? 6.552 3.494 -1.653 1.00 87.25 96 GLY A CA 1
ATOM 783 C C . GLY A 1 96 ? 6.953 4.957 -1.438 1.00 87.25 96 GLY A C 1
ATOM 784 O O . GLY A 1 96 ? 7.197 5.379 -0.312 1.00 87.25 96 GLY A O 1
ATOM 785 N N . GLU A 1 97 ? 6.871 5.790 -2.483 1.00 83.56 97 GLU A N 1
ATOM 786 C CA . GLU A 1 97 ? 7.117 7.239 -2.350 1.00 83.56 97 GLU A CA 1
ATOM 787 C C . GLU A 1 97 ? 6.147 7.918 -1.362 1.00 83.56 97 GLU A C 1
ATOM 789 O O . GLU A 1 97 ? 6.486 8.886 -0.676 1.00 83.56 97 GLU A O 1
ATOM 794 N N . MET A 1 98 ? 4.913 7.415 -1.288 1.00 82.50 98 MET A N 1
ATOM 795 C CA . MET A 1 98 ? 3.911 7.918 -0.354 1.00 82.50 98 MET A CA 1
ATOM 796 C C . MET A 1 98 ? 4.163 7.483 1.091 1.00 82.50 98 MET A C 1
ATOM 798 O O . MET A 1 98 ? 3.794 8.217 2.006 1.00 82.50 98 MET A O 1
ATOM 802 N N . THR A 1 99 ? 4.750 6.306 1.317 1.00 80.25 99 THR A N 1
ATOM 803 C CA . THR A 1 99 ? 5.148 5.874 2.663 1.00 80.25 99 THR A CA 1
ATOM 804 C C . THR A 1 99 ? 6.399 6.606 3.151 1.00 80.25 99 THR A C 1
ATOM 806 O O . THR A 1 99 ? 6.484 6.917 4.337 1.00 80.25 99 THR A O 1
ATOM 809 N N . ASP A 1 100 ? 7.312 6.973 2.248 1.00 71.81 100 ASP A N 1
ATOM 810 C CA . ASP A 1 100 ? 8.561 7.676 2.584 1.00 71.81 100 ASP A CA 1
ATOM 811 C C . ASP A 1 100 ? 8.344 9.128 3.041 1.00 71.81 100 ASP A C 1
ATOM 813 O O . ASP A 1 100 ? 9.148 9.684 3.790 1.00 71.81 100 ASP A O 1
ATOM 817 N N . THR A 1 101 ? 7.251 9.765 2.615 1.00 64.81 101 THR A N 1
ATOM 818 C CA . THR A 1 101 ? 6.988 11.198 2.854 1.00 64.81 101 THR A CA 1
ATOM 819 C C . THR A 1 101 ? 6.266 11.506 4.172 1.00 64.81 101 THR A C 1
ATOM 821 O O . THR A 1 101 ? 5.786 12.621 4.347 1.00 64.81 101 THR A O 1
ATOM 824 N N . GLN A 1 102 ? 6.262 10.557 5.121 1.00 55.97 102 GLN A N 1
ATOM 825 C CA . GLN A 1 102 ? 5.414 10.529 6.323 1.00 55.97 102 GLN A CA 1
ATOM 826 C C . GLN A 1 102 ? 3.926 10.463 5.944 1.00 55.97 102 GLN A C 1
ATOM 828 O O . GLN A 1 102 ? 3.408 11.278 5.187 1.00 55.97 102 GLN A O 1
ATOM 833 N N . MET A 1 103 ? 3.202 9.467 6.462 1.00 62.66 103 MET A N 1
ATOM 834 C CA . MET A 1 103 ? 1.792 9.206 6.128 1.00 62.66 103 MET A CA 1
ATOM 835 C C . MET A 1 103 ? 0.812 10.262 6.701 1.00 62.66 103 MET A C 1
ATOM 837 O O . MET A 1 103 ? -0.186 9.914 7.332 1.00 62.66 103 MET A O 1
ATOM 841 N N . GLU A 1 104 ? 1.051 11.558 6.481 1.00 55.47 104 GLU A N 1
ATOM 842 C CA . GLU A 1 104 ? 0.168 12.657 6.901 1.00 55.47 104 GLU A CA 1
ATOM 843 C C . GLU A 1 104 ? -1.195 12.602 6.184 1.00 55.47 104 GLU A C 1
ATOM 845 O O . GLU A 1 104 ? -2.229 12.935 6.766 1.00 55.47 104 GLU A O 1
ATOM 850 N N . SER A 1 105 ? -1.215 12.115 4.936 1.00 57.09 105 SER A N 1
ATOM 851 C CA . SER A 1 105 ? -2.428 11.832 4.156 1.00 57.09 105 SER A CA 1
ATOM 852 C C . SER A 1 105 ? -2.329 10.435 3.530 1.00 57.09 105 SER A C 1
ATOM 854 O O . SER A 1 105 ? -1.896 10.277 2.384 1.00 57.09 105 SER A O 1
ATOM 856 N N . PRO A 1 106 ? -2.671 9.385 4.288 1.00 70.81 106 PRO A N 1
ATOM 857 C CA . PRO A 1 106 ? -2.406 8.023 3.877 1.00 70.81 106 PRO A CA 1
ATOM 858 C C . PRO A 1 106 ? -3.322 7.633 2.724 1.00 70.81 106 PRO A C 1
ATOM 860 O O . PRO A 1 106 ? -4.534 7.865 2.730 1.00 70.81 106 PRO A O 1
ATOM 863 N N . PHE A 1 107 ? -2.751 6.932 1.748 1.00 85.00 107 PHE A N 1
ATOM 864 C CA . PHE A 1 107 ? -3.522 6.236 0.723 1.00 85.00 107 PHE A CA 1
ATOM 865 C C . PHE A 1 107 ? -4.337 5.072 1.306 1.00 85.00 107 PHE A C 1
ATOM 867 O O . PHE A 1 107 ? -4.969 4.364 0.538 1.00 85.00 107 PHE A O 1
ATOM 874 N N . VAL A 1 108 ? -4.355 4.861 2.625 1.00 91.81 108 VAL A N 1
ATOM 875 C CA . VAL A 1 108 ? -5.143 3.843 3.325 1.00 91.81 108 VAL A CA 1
ATOM 876 C C . VAL A 1 108 ? -6.163 4.524 4.231 1.00 91.81 108 VAL A C 1
ATOM 878 O O . VAL A 1 108 ? -5.837 5.438 4.984 1.00 91.81 108 VAL A O 1
ATOM 881 N N . ASN A 1 109 ? -7.422 4.096 4.155 1.00 91.56 109 ASN A N 1
ATOM 882 C CA . ASN A 1 109 ? -8.487 4.642 4.994 1.00 91.56 109 ASN A CA 1
ATOM 883 C C . ASN A 1 109 ? -8.576 3.944 6.366 1.00 91.56 109 ASN A C 1
ATOM 885 O O . ASN A 1 109 ? -7.940 2.926 6.614 1.00 91.56 109 ASN A O 1
ATOM 889 N N . HIS A 1 110 ? -9.440 4.451 7.249 1.00 91.94 110 HIS A N 1
ATOM 890 C CA . HIS A 1 110 ? -9.650 3.904 8.600 1.00 91.94 110 HIS A CA 1
ATOM 891 C C . HIS A 1 110 ? -10.119 2.437 8.660 1.00 91.94 110 HIS A C 1
ATOM 893 O O . HIS A 1 110 ? -10.065 1.811 9.719 1.00 91.94 110 HIS A O 1
ATOM 899 N N . ARG A 1 111 ? -10.609 1.882 7.544 1.00 94.50 111 ARG A N 1
ATOM 900 C CA . ARG A 1 111 ? -11.007 0.472 7.423 1.00 94.50 111 ARG A CA 1
ATOM 901 C C . ARG A 1 111 ? -9.891 -0.407 6.860 1.00 94.50 111 ARG A C 1
ATOM 903 O O . ARG A 1 111 ? -10.108 -1.606 6.751 1.00 94.50 111 ARG A O 1
ATOM 910 N N . GLY A 1 112 ? -8.741 0.165 6.506 1.00 94.38 112 GLY A N 1
ATOM 911 C CA . GLY A 1 112 ? -7.607 -0.550 5.925 1.00 94.38 112 GLY A CA 1
ATOM 912 C C . GLY A 1 112 ? -7.615 -0.645 4.399 1.00 94.38 112 GLY A C 1
ATOM 913 O O . GLY A 1 112 ? -6.691 -1.201 3.832 1.00 94.38 112 GLY A O 1
ATOM 914 N N . TYR A 1 113 ? -8.595 -0.074 3.693 1.00 96.44 113 TYR A N 1
ATOM 915 C CA . TYR A 1 113 ? -8.617 -0.146 2.226 1.00 96.44 113 TYR A CA 1
ATOM 916 C C . TYR A 1 113 ? -7.767 0.950 1.583 1.00 96.44 113 TYR A C 1
ATOM 918 O O . TYR A 1 113 ? -7.819 2.111 2.009 1.00 96.44 113 TYR A O 1
ATOM 926 N N . ILE A 1 114 ? -7.101 0.613 0.474 1.00 94.69 114 ILE A N 1
ATOM 927 C CA . ILE A 1 114 ? -6.458 1.595 -0.403 1.00 94.69 114 ILE A CA 1
ATOM 928 C C . ILE A 1 114 ? -7.501 2.576 -0.970 1.00 94.69 114 ILE A C 1
ATOM 930 O O . ILE A 1 114 ? -8.489 2.206 -1.613 1.00 94.69 114 ILE A O 1
ATOM 934 N N . ASN A 1 115 ? -7.250 3.868 -0.789 1.00 91.81 115 ASN A N 1
ATOM 935 C CA . ASN A 1 115 ? -7.942 4.964 -1.436 1.00 91.81 115 ASN A CA 1
ATOM 936 C C . ASN A 1 115 ? -7.561 5.008 -2.921 1.00 91.81 115 ASN A C 1
ATOM 938 O O . ASN A 1 115 ? -6.561 5.602 -3.330 1.00 91.81 115 ASN A O 1
ATOM 942 N N . LYS A 1 116 ? -8.426 4.411 -3.744 1.00 89.44 116 LYS A N 1
ATOM 943 C CA . LYS A 1 116 ? -8.240 4.264 -5.195 1.00 89.44 116 LYS A CA 1
ATOM 944 C C . LYS A 1 116 ? -7.977 5.591 -5.919 1.00 89.44 116 LYS A C 1
ATOM 946 O O . LYS A 1 116 ? -7.277 5.594 -6.926 1.00 89.44 116 LYS A O 1
ATOM 951 N N . LYS A 1 117 ? -8.522 6.720 -5.441 1.00 89.00 117 LYS A N 1
ATOM 952 C CA . LYS A 1 117 ? -8.287 8.036 -6.068 1.00 89.00 117 LYS A CA 1
ATOM 953 C C . LYS A 1 117 ? -6.852 8.507 -5.849 1.00 89.00 117 LYS A C 1
ATOM 955 O O . LYS A 1 117 ? -6.215 8.949 -6.798 1.00 89.00 117 L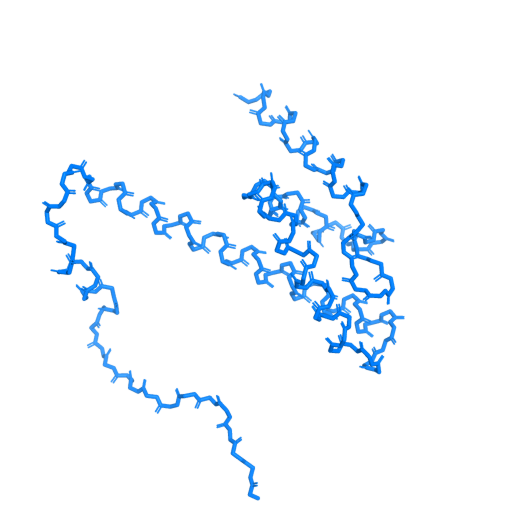YS A O 1
ATOM 960 N N . VAL A 1 118 ? -6.365 8.369 -4.619 1.00 88.25 118 VAL A N 1
ATOM 961 C CA . VAL A 1 118 ? -5.011 8.769 -4.226 1.00 88.25 118 VAL A CA 1
ATOM 962 C C . VAL A 1 118 ? -3.976 7.883 -4.919 1.00 88.25 118 VAL A C 1
ATOM 964 O O . VAL A 1 118 ? -3.096 8.401 -5.599 1.00 88.25 118 VAL A O 1
ATOM 967 N N . ALA A 1 119 ? -4.158 6.558 -4.870 1.00 88.62 119 ALA A N 1
ATOM 968 C CA . ALA A 1 119 ? -3.275 5.613 -5.557 1.00 88.62 119 ALA A CA 1
ATOM 969 C C . ALA A 1 119 ? -3.215 5.871 -7.074 1.00 88.62 119 ALA A C 1
ATOM 971 O O . ALA A 1 119 ? -2.140 5.892 -7.667 1.00 88.62 119 ALA A O 1
ATOM 972 N N . LYS A 1 120 ? -4.364 6.139 -7.714 1.00 90.19 120 LYS A N 1
ATOM 973 C CA . LYS A 1 120 ? -4.416 6.442 -9.151 1.00 90.19 120 LYS A CA 1
ATOM 974 C C . LYS A 1 120 ? -3.641 7.712 -9.509 1.00 90.19 120 LYS A C 1
ATOM 976 O O . LYS A 1 120 ? -2.999 7.735 -10.558 1.00 90.19 120 LYS A O 1
ATOM 981 N N . GLU A 1 121 ? -3.717 8.754 -8.684 1.00 90.56 121 GLU A N 1
ATOM 982 C CA . GLU A 1 121 ? -2.974 9.991 -8.932 1.00 90.56 121 GLU A CA 1
ATOM 983 C C . GLU A 1 121 ? -1.470 9.793 -8.724 1.00 90.56 121 GLU A C 1
ATOM 985 O O . GLU A 1 121 ? -0.695 10.189 -9.589 1.00 90.56 121 GLU A O 1
ATOM 9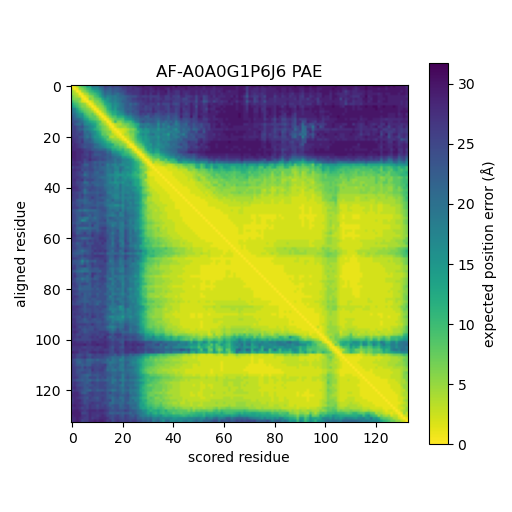90 N N . ALA A 1 122 ? -1.054 9.092 -7.666 1.00 88.56 122 ALA A N 1
ATOM 991 C CA . ALA A 1 122 ? 0.355 8.766 -7.440 1.00 88.56 122 ALA A CA 1
ATOM 992 C C . ALA A 1 122 ? 0.950 7.957 -8.610 1.00 88.56 122 ALA A C 1
ATOM 994 O O . ALA A 1 122 ? 1.986 8.321 -9.165 1.00 88.56 122 ALA A O 1
ATOM 995 N N . ILE A 1 123 ? 0.231 6.935 -9.090 1.00 90.56 123 ILE A N 1
ATOM 996 C CA . ILE A 1 123 ? 0.627 6.156 -10.276 1.00 90.56 123 ILE A CA 1
ATOM 997 C C . ILE A 1 123 ? 0.713 7.046 -11.524 1.00 90.56 123 ILE A C 1
ATOM 999 O O . ILE A 1 123 ? 1.619 6.893 -12.345 1.00 90.56 123 ILE A O 1
ATOM 1003 N N . ARG A 1 124 ? -0.212 8.003 -11.688 1.00 91.38 124 ARG A N 1
ATOM 1004 C CA . ARG A 1 124 ? -0.161 8.962 -12.801 1.00 91.38 124 ARG A CA 1
ATOM 1005 C C . ARG A 1 124 ? 1.124 9.792 -12.755 1.00 91.38 124 ARG A C 1
ATOM 1007 O O . ARG A 1 124 ? 1.736 9.976 -13.804 1.00 91.38 124 ARG A O 1
ATOM 1014 N N . GLN A 1 125 ? 1.541 10.249 -11.574 1.00 87.44 125 GLN A N 1
ATOM 1015 C CA . GLN A 1 125 ? 2.777 11.019 -11.397 1.00 87.44 125 GLN A CA 1
ATOM 1016 C C . GLN A 1 125 ? 4.023 10.184 -11.717 1.00 87.44 125 GLN A C 1
ATOM 1018 O O . GLN A 1 125 ? 4.872 10.642 -12.484 1.00 87.44 125 GLN A O 1
ATOM 1023 N N . VAL A 1 126 ? 4.087 8.932 -11.243 1.00 87.50 126 VAL A N 1
ATOM 1024 C CA . VAL A 1 126 ? 5.162 7.983 -11.598 1.00 87.50 126 VAL A CA 1
ATOM 1025 C C . VAL A 1 126 ? 5.271 7.829 -13.118 1.00 87.50 126 VAL A C 1
ATOM 1027 O O . VAL A 1 126 ? 6.351 7.992 -13.684 1.00 87.50 126 VAL A O 1
ATOM 1030 N N . ARG A 1 127 ? 4.142 7.608 -13.806 1.00 86.94 127 ARG A N 1
ATOM 1031 C CA . ARG A 1 127 ? 4.105 7.459 -15.272 1.00 86.94 127 ARG A CA 1
ATOM 1032 C C . ARG A 1 127 ? 4.535 8.713 -16.024 1.00 86.94 127 ARG A C 1
ATOM 1034 O O . ARG A 1 127 ? 5.132 8.597 -17.088 1.00 86.94 127 ARG A O 1
ATOM 1041 N N . ILE A 1 128 ? 4.190 9.902 -15.527 1.00 87.38 128 ILE A N 1
ATOM 1042 C CA . ILE A 1 128 ? 4.614 11.166 -16.146 1.00 87.38 128 ILE A CA 1
ATOM 1043 C C . ILE A 1 128 ? 6.130 11.320 -16.022 1.00 87.38 128 ILE A C 1
ATOM 1045 O O . ILE A 1 128 ? 6.782 11.626 -17.016 1.00 87.38 128 ILE A O 1
ATOM 1049 N N . ARG A 1 129 ? 6.699 11.053 -14.841 1.00 79.62 129 ARG A N 1
ATOM 1050 C CA . ARG A 1 129 ? 8.152 11.131 -14.629 1.00 79.62 129 ARG A CA 1
ATOM 1051 C C . ARG A 1 129 ? 8.910 10.132 -15.498 1.00 79.62 129 ARG A C 1
ATOM 1053 O O . ARG A 1 129 ? 9.860 10.531 -16.156 1.00 79.62 129 ARG A O 1
ATOM 1060 N N . GLY A 1 130 ? 8.439 8.888 -15.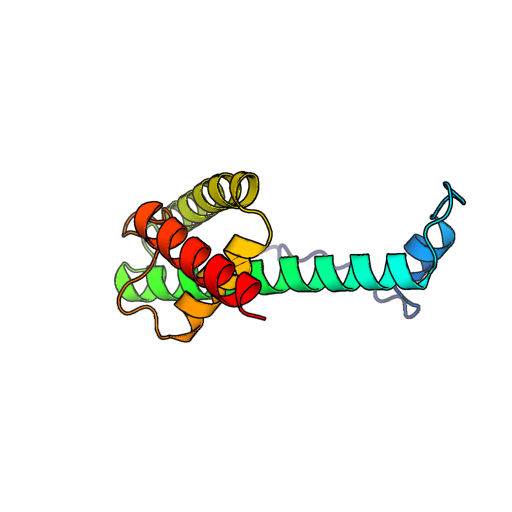580 1.00 77.56 130 GLY A N 1
ATOM 1061 C CA . GLY A 1 130 ? 9.060 7.856 -16.418 1.00 77.56 130 GLY A CA 1
ATOM 1062 C C . GLY A 1 130 ? 8.966 8.109 -17.929 1.00 77.56 130 GLY A C 1
ATOM 1063 O O . GLY A 1 130 ? 9.693 7.483 -18.683 1.00 77.56 130 GLY A O 1
ATOM 1064 N N . LYS A 1 131 ? 8.086 9.011 -18.388 1.00 71.69 131 LYS A N 1
ATOM 1065 C CA . LYS A 1 131 ? 8.020 9.455 -19.796 1.00 71.69 131 LYS A CA 1
ATOM 1066 C C . LYS A 1 131 ? 8.935 10.637 -20.112 1.00 71.69 131 LYS A C 1
ATOM 1068 O O . LYS A 1 131 ? 9.164 10.915 -21.284 1.00 71.69 131 LYS A O 1
ATOM 1073 N N . ASN A 1 132 ? 9.376 11.358 -19.084 1.00 58.28 132 ASN A N 1
ATOM 1074 C CA . ASN A 1 132 ? 10.239 12.533 -19.203 1.00 58.28 132 ASN A CA 1
ATOM 1075 C C . ASN A 1 132 ? 11.722 12.195 -18.952 1.00 58.28 132 ASN A C 1
ATOM 1077 O O . ASN A 1 132 ? 12.545 13.108 -18.896 1.00 58.28 132 ASN A O 1
ATOM 1081 N N . GLN A 1 133 ? 12.037 10.911 -18.770 1.00 50.22 133 GLN A N 1
ATOM 1082 C CA . GLN A 1 133 ? 13.381 10.335 -18.714 1.00 50.22 133 GLN A CA 1
ATOM 1083 C C . GLN A 1 133 ? 13.647 9.570 -20.008 1.00 50.22 133 GLN A C 1
ATOM 1085 O O . GLN A 1 133 ? 14.815 9.590 -20.449 1.00 50.22 133 GLN A O 1
#